Protein AF-A0A920JX16-F1 (afdb_monomer)

Foldseek 3Di:
DDDDDDDPDPDDDPPPVPDPPDDDPQPDPPRPVVVVVVVCCVVPVDDDDDDFDADPVRDGDPPDDDDDDDPDDPAPDDDDDDPCQQDPPVDDPVSNVVSVVVCCVRPPD

Mean predicted aligned error: 14.88 Å

Radius of gyration: 23.32 Å; Cα contacts (8 Å, |Δi|>4): 27; chains: 1; bounding box: 54×37×52 Å

Solvent-accessible surface area (backbone atoms only — not comparable to full-atom values): 7775 Å² total; per-residue (Å²): 139,84,87,85,82,82,78,84,75,84,73,75,83,73,80,68,79,73,71,78,79,85,78,58,95,72,69,54,92,82,26,66,69,55,60,55,50,50,54,48,38,65,72,72,73,53,80,91,82,88,86,84,64,64,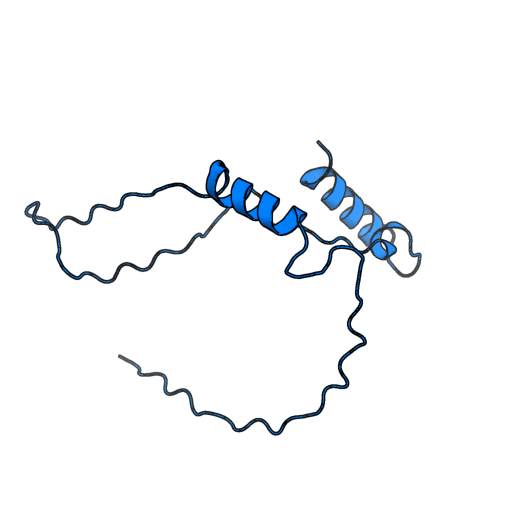45,101,78,75,44,72,68,76,92,68,90,80,88,87,81,87,88,78,75,95,67,82,76,85,82,84,80,61,68,58,53,65,71,43,79,91,50,55,71,66,56,20,49,52,52,49,51,51,48,42,75,75,74,57,130

Structure (mmCIF, N/CA/C/O backbone):
data_AF-A0A920JX16-F1
#
_entry.id   AF-A0A920JX16-F1
#
loop_
_atom_site.group_PDB
_atom_site.id
_atom_site.type_symbol
_atom_site.label_atom_id
_atom_site.label_alt_id
_atom_site.label_comp_id
_atom_site.label_asym_id
_atom_site.label_entity_id
_atom_site.label_seq_id
_atom_site.pdbx_PDB_ins_code
_atom_site.Cartn_x
_atom_site.Cartn_y
_atom_site.Cartn_z
_atom_site.occupancy
_atom_site.B_iso_or_equiv
_atom_site.auth_seq_id
_atom_site.auth_comp_id
_atom_site.auth_asym_id
_atom_site.auth_atom_id
_atom_site.pdbx_PDB_model_num
ATOM 1 N N . MET A 1 1 ? -8.052 -16.974 30.300 1.00 35.44 1 MET A N 1
ATOM 2 C CA . MET A 1 1 ? -7.100 -15.878 30.036 1.00 35.44 1 MET A CA 1
ATOM 3 C C . MET A 1 1 ? -5.737 -16.541 29.942 1.00 35.44 1 MET A C 1
ATOM 5 O O . MET A 1 1 ? -5.360 -17.194 30.902 1.00 35.44 1 MET A O 1
ATOM 9 N N . ILE A 1 2 ? -5.120 -16.555 28.759 1.00 30.33 2 ILE A N 1
ATOM 10 C CA . ILE A 1 2 ? -3.818 -17.196 28.518 1.00 30.33 2 ILE A CA 1
ATOM 11 C C . ILE A 1 2 ? -2.875 -16.074 28.110 1.00 30.33 2 ILE A C 1
ATOM 13 O O . ILE A 1 2 ? -3.093 -15.450 27.072 1.00 30.33 2 ILE A O 1
ATOM 17 N N . ASP A 1 3 ? -1.872 -15.819 28.939 1.00 30.75 3 ASP A N 1
ATOM 18 C CA . ASP A 1 3 ? -0.774 -14.922 28.609 1.00 30.75 3 ASP A CA 1
ATOM 19 C C . ASP A 1 3 ? 0.234 -15.686 27.746 1.00 30.75 3 ASP A C 1
ATOM 21 O O . ASP A 1 3 ? 0.750 -16.732 28.143 1.00 30.75 3 ASP A O 1
ATOM 25 N N . VAL A 1 4 ? 0.488 -15.185 26.536 1.00 36.88 4 VAL A N 1
ATOM 26 C CA . VAL A 1 4 ? 1.535 -15.709 25.652 1.00 36.88 4 VAL A CA 1
ATOM 27 C C . VAL A 1 4 ? 2.813 -14.927 25.935 1.00 36.88 4 VAL A C 1
ATOM 29 O O . VAL A 1 4 ? 2.928 -13.755 25.582 1.00 36.88 4 VAL A O 1
ATOM 32 N N . ILE A 1 5 ? 3.765 -15.584 26.595 1.00 44.47 5 ILE A N 1
ATOM 33 C CA . ILE A 1 5 ? 5.117 -15.074 26.826 1.00 44.47 5 ILE A CA 1
ATOM 34 C C . ILE A 1 5 ? 5.935 -15.331 25.555 1.00 44.47 5 ILE A C 1
ATOM 36 O O . ILE A 1 5 ? 6.093 -16.478 25.142 1.00 44.47 5 ILE A O 1
ATOM 40 N N . PHE A 1 6 ? 6.461 -14.276 24.930 1.00 39.09 6 PHE A N 1
ATOM 41 C CA . PHE A 1 6 ? 7.453 -14.409 23.863 1.00 39.09 6 PHE A CA 1
ATOM 42 C C . PHE A 1 6 ? 8.850 -14.412 24.488 1.00 39.09 6 PHE A C 1
ATOM 44 O O . PHE A 1 6 ? 9.361 -13.367 24.888 1.00 39.09 6 PHE A O 1
ATOM 51 N N . GLU A 1 7 ? 9.468 -15.587 24.592 1.00 42.44 7 GLU A N 1
ATOM 52 C CA . GLU A 1 7 ? 10.896 -15.686 24.893 1.00 42.44 7 GLU A CA 1
ATOM 53 C C . GLU A 1 7 ? 11.710 -15.159 23.701 1.00 42.44 7 GLU A C 1
ATOM 55 O O . GLU A 1 7 ? 11.549 -15.602 22.562 1.00 42.44 7 GLU A O 1
ATOM 60 N N . ASN A 1 8 ? 12.598 -14.197 23.966 1.00 48.50 8 ASN A N 1
ATOM 61 C CA . ASN A 1 8 ? 13.570 -13.706 22.993 1.00 48.50 8 ASN A CA 1
ATOM 62 C C . ASN A 1 8 ? 14.622 -14.791 22.726 1.00 48.50 8 ASN A C 1
ATOM 64 O O . ASN A 1 8 ? 15.643 -14.865 23.409 1.00 48.50 8 ASN A O 1
ATOM 68 N N . LEU A 1 9 ? 14.387 -15.611 21.704 1.00 40.72 9 LEU A N 1
ATOM 69 C CA . LEU A 1 9 ? 15.414 -16.469 21.122 1.00 40.72 9 LEU A CA 1
ATOM 70 C C . LEU A 1 9 ? 16.525 -15.592 20.529 1.00 40.72 9 LEU A C 1
ATOM 72 O O . LEU A 1 9 ? 16.319 -14.864 19.556 1.00 40.72 9 LEU A O 1
ATOM 76 N N . THR A 1 10 ? 17.720 -15.668 21.109 1.00 47.03 10 THR A N 1
ATOM 77 C CA . THR A 1 10 ? 18.950 -15.102 20.551 1.00 47.03 10 THR A CA 1
ATOM 78 C C . THR A 1 10 ? 19.329 -15.867 19.286 1.00 47.03 10 THR A C 1
ATOM 80 O O . THR A 1 10 ? 20.049 -16.862 19.314 1.00 47.03 10 THR A O 1
ATOM 83 N N . VAL A 1 11 ? 18.827 -15.405 18.142 1.00 53.38 11 VAL A N 1
ATOM 84 C CA . VAL A 1 11 ? 19.233 -15.929 16.837 1.00 53.38 11 VAL A CA 1
ATOM 85 C C . VAL A 1 11 ? 20.635 -15.399 16.536 1.00 53.38 11 VAL A C 1
ATOM 87 O O . VAL A 1 11 ? 20.819 -14.209 16.283 1.00 53.38 11 VAL A O 1
ATOM 90 N N . ALA A 1 12 ? 21.638 -16.278 16.589 1.00 48.75 12 ALA A N 1
ATOM 91 C CA . ALA A 1 12 ? 22.980 -15.972 16.102 1.00 48.75 12 ALA A CA 1
ATOM 92 C C . ALA A 1 12 ? 22.887 -15.455 14.651 1.00 48.75 12 ALA A C 1
ATOM 94 O O . ALA A 1 12 ? 22.152 -16.053 13.855 1.00 48.75 12 ALA A O 1
ATOM 95 N N . PRO A 1 13 ? 23.592 -14.368 14.278 1.00 50.44 13 PRO A N 1
ATOM 96 C CA . PRO A 1 13 ? 23.507 -13.818 12.936 1.00 50.44 13 PRO A CA 1
ATOM 97 C C . PRO A 1 13 ? 24.152 -14.809 11.970 1.00 50.44 13 PRO A C 1
ATOM 99 O O . PRO A 1 13 ? 25.358 -14.802 11.736 1.00 50.44 13 PRO A O 1
ATOM 102 N N . THR A 1 14 ? 23.335 -15.686 11.394 1.00 47.84 14 THR A N 1
ATOM 103 C CA . THR A 1 14 ? 23.702 -16.342 10.147 1.00 47.84 14 THR A CA 1
ATOM 104 C C . THR A 1 14 ? 23.849 -15.212 9.145 1.00 47.84 14 THR A C 1
ATOM 106 O O . THR A 1 14 ? 22.864 -14.548 8.819 1.00 47.84 14 THR A O 1
ATOM 109 N N . ILE A 1 15 ? 25.081 -14.942 8.708 1.00 52.34 15 ILE A N 1
ATOM 110 C CA . ILE A 1 15 ? 25.339 -14.029 7.598 1.00 52.34 15 ILE A CA 1
ATOM 111 C C . ILE A 1 15 ? 24.713 -14.681 6.369 1.00 52.34 15 ILE A C 1
ATOM 113 O O . ILE A 1 15 ? 25.332 -15.472 5.661 1.00 52.34 15 ILE A O 1
ATOM 117 N N . ILE A 1 16 ? 23.435 -14.384 6.147 1.00 51.84 16 ILE A N 1
ATOM 118 C CA . ILE A 1 16 ? 22.795 -14.563 4.857 1.00 51.84 16 ILE A CA 1
ATOM 119 C C . ILE A 1 16 ? 23.600 -13.648 3.946 1.00 51.84 16 ILE A C 1
ATOM 121 O O . ILE A 1 16 ? 23.522 -12.428 4.085 1.00 51.84 16 ILE A O 1
ATOM 125 N N . SER A 1 17 ? 24.439 -14.231 3.084 1.00 49.97 17 SER A N 1
ATOM 126 C CA . SER A 1 17 ? 25.071 -13.510 1.982 1.00 49.97 17 SER A CA 1
ATOM 127 C C . SER A 1 17 ? 23.961 -12.727 1.294 1.0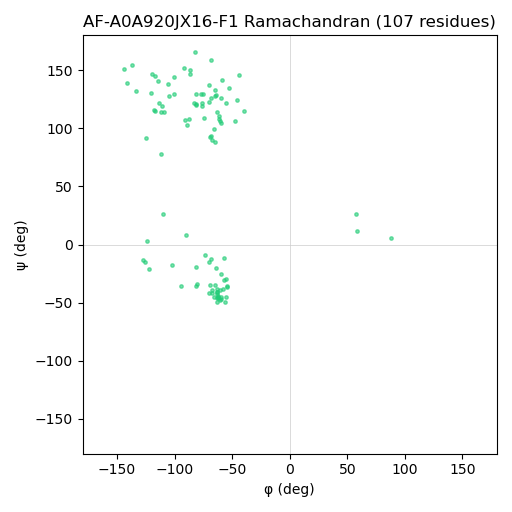0 49.97 17 SER A C 1
ATOM 129 O O . SER A 1 17 ? 23.051 -13.315 0.705 1.00 49.97 17 SER A O 1
ATOM 131 N N . ALA A 1 18 ? 23.956 -11.412 1.518 1.00 53.34 18 ALA A N 1
ATOM 132 C CA . ALA A 1 18 ? 22.914 -10.538 1.033 1.00 53.34 18 ALA A CA 1
ATOM 133 C C . ALA A 1 18 ? 22.950 -10.649 -0.484 1.00 53.34 18 ALA A C 1
ATOM 135 O O . ALA A 1 18 ? 23.907 -10.206 -1.119 1.00 53.34 18 ALA A O 1
ATOM 136 N N . ALA A 1 19 ? 21.939 -11.312 -1.047 1.00 55.25 19 ALA A N 1
ATOM 137 C CA . ALA A 1 19 ? 21.721 -11.325 -2.478 1.00 55.25 19 ALA A CA 1
ATOM 138 C C . ALA A 1 19 ? 21.863 -9.882 -2.972 1.00 55.25 19 ALA A C 1
ATOM 140 O O . ALA A 1 19 ? 21.216 -8.984 -2.430 1.00 55.25 19 ALA A O 1
ATOM 141 N N . GLU A 1 20 ? 22.758 -9.684 -3.936 1.00 54.75 20 GLU A N 1
ATOM 142 C CA . GLU A 1 20 ? 23.111 -8.394 -4.518 1.00 54.75 20 GLU A CA 1
ATOM 143 C C . GLU A 1 20 ? 21.848 -7.532 -4.683 1.00 54.75 20 GLU A C 1
ATOM 145 O O . GLU A 1 20 ? 20.897 -7.919 -5.377 1.00 54.75 20 GLU A O 1
ATOM 150 N N . THR A 1 21 ? 21.775 -6.410 -3.959 1.00 63.22 21 THR A N 1
ATOM 151 C CA . THR A 1 21 ? 20.588 -5.556 -3.946 1.00 63.22 21 THR A CA 1
ATOM 152 C C . THR A 1 21 ? 20.417 -4.961 -5.334 1.00 63.22 21 THR A C 1
ATOM 154 O O . THR A 1 21 ? 21.087 -4.006 -5.720 1.00 63.22 21 THR A O 1
ATOM 157 N N . LYS A 1 22 ? 19.516 -5.552 -6.125 1.00 72.00 22 LYS A N 1
ATOM 158 C CA . LYS A 1 22 ? 19.196 -5.053 -7.464 1.00 72.00 22 LYS A CA 1
ATOM 159 C C . LYS A 1 22 ? 18.680 -3.623 -7.346 1.00 72.00 22 LYS A C 1
ATOM 161 O O . LYS A 1 22 ? 17.544 -3.403 -6.931 1.00 72.00 22 LYS A O 1
ATOM 166 N N . SER A 1 23 ? 19.526 -2.666 -7.707 1.00 80.69 23 SER A N 1
ATOM 167 C CA . SER A 1 23 ? 19.175 -1.255 -7.774 1.00 80.69 23 SER A CA 1
ATOM 168 C C . SER A 1 23 ? 18.575 -0.940 -9.144 1.00 80.69 23 SER A C 1
ATOM 170 O O . SER A 1 23 ? 18.914 -1.550 -10.158 1.00 80.69 23 SER A O 1
ATOM 172 N N . TYR A 1 24 ? 17.637 0.001 -9.181 1.00 81.94 24 TYR A N 1
ATOM 173 C CA . TYR A 1 24 ? 17.081 0.516 -10.428 1.00 81.94 24 TYR A CA 1
ATOM 174 C C . TYR A 1 24 ? 16.945 2.035 -10.351 1.00 81.94 24 TYR A C 1
ATOM 176 O O . TYR A 1 24 ? 16.831 2.627 -9.272 1.00 81.94 24 TYR A O 1
ATOM 184 N N . ARG A 1 25 ? 16.966 2.691 -11.514 1.00 83.62 25 ARG A N 1
ATOM 185 C CA . ARG A 1 25 ? 16.837 4.148 -11.601 1.00 83.62 25 ARG A CA 1
ATOM 186 C C . ARG A 1 25 ? 15.505 4.591 -10.991 1.00 83.62 25 ARG A C 1
ATOM 188 O O . ARG A 1 25 ? 14.449 4.125 -11.400 1.00 83.62 25 ARG A O 1
ATOM 195 N N . GLY A 1 26 ? 15.565 5.517 -10.035 1.00 84.06 26 GLY A N 1
ATOM 196 C CA . GLY A 1 26 ? 14.381 6.009 -9.324 1.00 84.06 26 GLY A CA 1
ATOM 197 C C . GLY A 1 26 ? 13.990 5.196 -8.085 1.00 84.06 26 GLY A C 1
ATOM 198 O O . GLY A 1 26 ? 12.975 5.510 -7.477 1.00 84.06 26 GLY A O 1
ATOM 199 N N . MET A 1 27 ? 14.786 4.204 -7.666 1.00 86.00 27 MET A N 1
ATOM 200 C CA . MET A 1 27 ? 14.582 3.466 -6.407 1.00 86.00 27 MET A CA 1
ATOM 201 C C . MET A 1 27 ? 14.941 4.276 -5.145 1.00 86.00 27 MET A C 1
ATOM 203 O O . MET A 1 27 ? 14.658 3.820 -4.042 1.00 86.00 27 MET A O 1
ATOM 207 N N . SER A 1 28 ? 15.558 5.455 -5.282 1.00 89.94 28 SER A N 1
ATOM 208 C CA . SER A 1 28 ? 15.957 6.291 -4.139 1.00 89.94 28 SER A CA 1
ATOM 209 C C . SER A 1 28 ? 14.769 6.682 -3.259 1.00 89.94 28 SER A C 1
ATOM 211 O O . SER A 1 28 ? 13.714 7.054 -3.774 1.00 89.94 28 SER A O 1
ATOM 213 N N . ASP A 1 29 ? 14.968 6.697 -1.940 1.00 86.50 29 ASP A N 1
ATOM 214 C CA . ASP A 1 29 ? 14.017 7.213 -0.937 1.00 86.50 29 ASP A CA 1
ATOM 215 C C . ASP A 1 29 ? 13.609 8.658 -1.200 1.00 86.50 29 ASP A C 1
ATOM 217 O O . ASP A 1 29 ? 12.455 9.022 -0.994 1.00 86.50 29 ASP A O 1
ATOM 221 N N . SER A 1 30 ? 14.503 9.427 -1.814 1.00 90.50 30 SER A N 1
ATOM 222 C CA . SER A 1 30 ? 14.264 10.799 -2.254 1.00 90.50 30 SER A CA 1
ATOM 223 C C . SER A 1 30 ? 13.722 10.937 -3.685 1.00 90.50 30 SER A C 1
ATOM 225 O O . SER A 1 30 ? 13.668 12.047 -4.212 1.00 90.50 30 SER A O 1
ATOM 227 N N . ALA A 1 31 ? 13.344 9.849 -4.367 1.00 92.44 31 ALA A N 1
ATOM 228 C CA . ALA A 1 31 ? 12.850 9.935 -5.741 1.00 92.44 31 ALA A CA 1
ATOM 229 C C . ALA A 1 31 ? 11.533 10.731 -5.818 1.00 92.44 31 ALA A C 1
ATOM 231 O O . ALA A 1 31 ? 10.568 10.411 -5.127 1.00 92.44 31 ALA A O 1
ATOM 232 N N . GLY A 1 32 ? 11.464 11.728 -6.711 1.00 92.88 32 GLY A N 1
ATOM 233 C CA . GLY A 1 32 ? 10.331 12.666 -6.788 1.00 92.88 32 GLY A CA 1
ATOM 234 C C . GLY A 1 32 ? 8.958 12.001 -6.945 1.00 92.88 32 GLY A C 1
ATOM 235 O O . GLY A 1 32 ? 7.998 12.400 -6.289 1.00 92.88 32 GLY A O 1
ATOM 236 N N . TRP A 1 33 ? 8.876 10.900 -7.703 1.00 90.62 33 TRP A N 1
ATOM 237 C CA . TRP A 1 33 ? 7.625 10.155 -7.876 1.00 90.62 33 TRP A CA 1
ATOM 238 C C . TRP A 1 33 ? 7.047 9.621 -6.555 1.00 90.62 33 TRP A C 1
ATOM 240 O O . TRP A 1 33 ? 5.836 9.414 -6.479 1.00 90.62 33 TRP A O 1
ATOM 250 N N . ARG A 1 34 ? 7.875 9.402 -5.518 1.00 91.00 34 ARG A N 1
ATOM 251 C CA . ARG A 1 34 ? 7.421 8.963 -4.188 1.00 91.00 34 ARG A CA 1
ATOM 252 C C . ARG A 1 34 ? 6.670 10.068 -3.467 1.00 91.00 34 ARG A C 1
ATOM 254 O O . ARG A 1 34 ? 5.613 9.798 -2.905 1.00 91.00 34 ARG A O 1
ATOM 261 N N . ALA A 1 35 ? 7.163 11.303 -3.547 1.00 91.69 35 ALA A N 1
ATOM 262 C CA . ALA A 1 35 ? 6.468 12.464 -3.002 1.00 91.69 35 ALA A CA 1
ATOM 263 C C . ALA A 1 35 ? 5.116 12.673 -3.704 1.00 91.69 35 ALA A C 1
ATOM 265 O O . ALA A 1 35 ? 4.093 12.857 -3.045 1.00 91.69 35 ALA A O 1
ATOM 266 N N . ASP A 1 36 ? 5.082 12.559 -5.034 1.00 92.38 36 ASP A N 1
ATOM 267 C CA . ASP A 1 36 ? 3.838 12.691 -5.799 1.00 92.38 36 ASP A CA 1
ATOM 268 C C . ASP A 1 36 ? 2.860 11.542 -5.523 1.00 92.38 36 ASP A C 1
ATOM 270 O O . ASP A 1 36 ? 1.653 11.754 -5.404 1.00 92.38 36 ASP A O 1
ATOM 274 N N . ALA A 1 37 ? 3.364 10.311 -5.393 1.00 88.44 37 ALA A N 1
ATOM 275 C CA . ALA A 1 37 ? 2.553 9.159 -5.013 1.00 88.44 37 ALA A CA 1
ATOM 276 C C . ALA A 1 37 ? 1.964 9.321 -3.609 1.00 88.44 37 ALA A C 1
ATOM 278 O O . ALA A 1 37 ? 0.789 9.015 -3.416 1.00 88.44 37 ALA A O 1
ATOM 279 N N . HIS A 1 38 ? 2.745 9.841 -2.659 1.00 89.50 38 HIS A N 1
ATOM 280 C CA . HIS A 1 38 ? 2.278 10.121 -1.307 1.00 89.50 38 HIS A CA 1
ATOM 281 C C . HIS A 1 38 ? 1.134 11.143 -1.310 1.00 89.50 38 HIS A C 1
ATOM 283 O O . HIS A 1 38 ? 0.076 10.867 -0.753 1.00 89.50 38 HIS A O 1
ATOM 289 N N . LYS A 1 39 ? 1.278 12.257 -2.043 1.00 93.25 39 LYS A N 1
ATOM 290 C CA . LYS A 1 39 ? 0.199 13.249 -2.205 1.00 93.25 39 LYS A CA 1
ATOM 291 C C . LYS A 1 39 ? -1.090 12.625 -2.752 1.00 93.25 39 LYS A C 1
ATOM 293 O O . LYS A 1 39 ? -2.161 12.869 -2.208 1.00 93.25 39 LYS A O 1
ATOM 298 N N . ARG A 1 40 ? -0.996 11.770 -3.778 1.00 90.56 40 ARG A N 1
ATOM 299 C CA . ARG A 1 40 ? -2.166 11.063 -4.335 1.00 90.56 40 ARG A CA 1
ATOM 300 C C . ARG A 1 40 ? -2.802 10.085 -3.346 1.00 90.56 40 ARG A C 1
ATOM 302 O O . ARG A 1 40 ? -4.015 9.906 -3.382 1.00 90.56 40 ARG A O 1
ATOM 309 N N . ILE A 1 41 ? -2.009 9.428 -2.494 1.00 86.44 41 ILE A N 1
ATOM 310 C CA . ILE A 1 41 ? -2.538 8.535 -1.452 1.00 86.44 41 ILE A CA 1
ATOM 311 C C . ILE A 1 41 ? -3.392 9.330 -0.469 1.00 86.44 41 ILE A C 1
ATOM 313 O O . ILE A 1 41 ? -4.529 8.938 -0.224 1.00 86.44 41 ILE A O 1
ATOM 317 N N . GLU A 1 42 ? -2.873 10.451 0.031 1.00 89.31 42 GLU A N 1
ATOM 318 C CA . GLU A 1 42 ? -3.616 11.317 0.952 1.00 89.31 42 GLU A CA 1
ATOM 319 C C . GLU A 1 42 ? -4.897 11.866 0.311 1.00 89.31 42 GLU A C 1
ATOM 321 O O . GLU A 1 42 ? -5.932 11.915 0.960 1.00 89.31 42 GLU A O 1
ATOM 326 N N . GLN A 1 43 ? -4.853 12.230 -0.972 1.00 88.50 43 GLN A N 1
ATOM 327 C CA . GLN A 1 43 ? -5.991 12.854 -1.656 1.00 88.50 43 GLN A CA 1
ATOM 328 C C . GLN A 1 43 ? -7.073 11.876 -2.127 1.00 88.50 43 GLN A C 1
ATOM 330 O O . GLN A 1 43 ? -8.239 12.251 -2.195 1.00 88.50 43 GLN A O 1
ATOM 335 N N . HIS A 1 44 ? -6.700 10.661 -2.535 1.00 84.31 44 HIS A N 1
ATOM 336 C CA . HIS A 1 44 ? -7.616 9.764 -3.255 1.00 84.31 44 HIS A CA 1
ATOM 337 C C . HIS A 1 44 ? -7.765 8.380 -2.628 1.00 84.31 44 HIS A C 1
ATOM 339 O O . HIS A 1 44 ? -8.637 7.619 -3.039 1.00 84.31 44 HIS A O 1
ATOM 345 N N . ARG A 1 45 ? -6.876 7.993 -1.707 1.00 78.50 45 ARG A N 1
ATOM 346 C CA . ARG A 1 45 ? -6.804 6.617 -1.174 1.00 78.50 45 ARG A CA 1
ATOM 347 C C . ARG A 1 45 ? -6.932 6.550 0.340 1.00 78.50 45 ARG A C 1
ATOM 349 O O . ARG A 1 45 ? -6.823 5.463 0.907 1.00 78.50 45 ARG A O 1
ATOM 356 N N . LYS A 1 46 ? -7.146 7.697 0.969 1.00 83.38 46 LYS A N 1
ATOM 357 C CA . LYS A 1 46 ? -7.526 7.836 2.362 1.00 83.38 46 LYS A CA 1
ATOM 358 C C . LYS A 1 46 ? -8.897 8.475 2.408 1.00 83.38 46 LYS A C 1
ATOM 360 O O . LYS A 1 46 ? -9.227 9.296 1.558 1.00 83.38 46 LYS A O 1
ATOM 365 N N . ASP A 1 47 ? -9.666 8.054 3.392 1.00 81.38 47 ASP A N 1
ATOM 366 C CA . ASP A 1 47 ? -10.948 8.651 3.702 1.00 81.38 47 ASP A CA 1
ATOM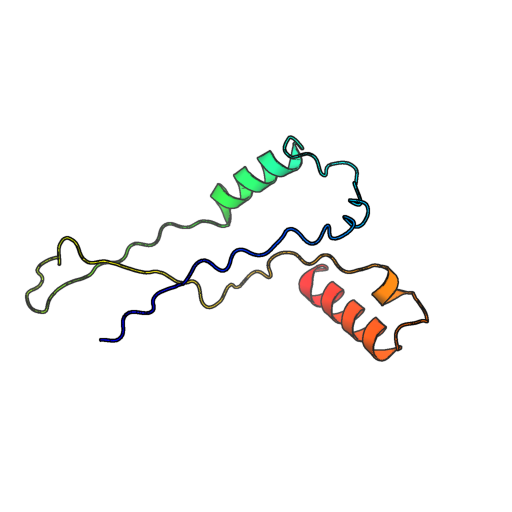 367 C C . ASP A 1 47 ? -11.131 8.629 5.218 1.00 81.38 47 ASP A C 1
ATOM 369 O O . ASP A 1 47 ? -10.588 7.756 5.910 1.00 81.38 47 ASP A O 1
ATOM 373 N N . ASP A 1 48 ? -11.881 9.599 5.721 1.00 82.50 48 ASP A N 1
ATOM 374 C CA . ASP A 1 48 ? -12.195 9.710 7.134 1.00 82.50 48 ASP A CA 1
ATOM 375 C C . ASP A 1 48 ? -13.376 8.794 7.452 1.00 82.50 48 ASP A C 1
ATOM 377 O O . ASP A 1 48 ? -14.478 8.958 6.928 1.00 82.50 48 ASP A O 1
ATOM 381 N N . PHE A 1 49 ? -13.197 7.855 8.379 1.00 73.12 49 PHE A N 1
ATOM 382 C CA . PHE A 1 49 ? -14.314 7.087 8.922 1.00 73.12 49 PHE A CA 1
ATOM 383 C C . PHE A 1 49 ? -14.637 7.556 10.343 1.00 73.12 49 PHE A C 1
ATOM 385 O O . PHE A 1 49 ? -13.760 7.799 11.173 1.00 73.12 49 PHE A O 1
ATOM 392 N N . LYS A 1 50 ? -15.932 7.676 10.641 1.00 80.31 50 LYS A N 1
ATOM 393 C CA . LYS A 1 50 ? -16.434 8.045 11.970 1.00 80.31 50 LYS A CA 1
ATOM 394 C C . LYS A 1 50 ? -17.126 6.836 12.585 1.00 80.31 50 LYS A C 1
ATOM 396 O O . LYS A 1 50 ? -18.119 6.358 12.047 1.00 80.31 50 LYS A O 1
ATOM 401 N N . VAL A 1 51 ? -16.622 6.365 13.723 1.00 76.25 51 VAL A N 1
ATOM 402 C CA . VAL A 1 51 ? -17.235 5.279 14.503 1.00 76.25 51 VAL A CA 1
ATOM 403 C C . VAL A 1 51 ? -17.904 5.881 15.734 1.00 76.25 51 VAL A C 1
ATOM 405 O O . VAL A 1 51 ? -17.277 6.638 16.473 1.00 76.25 51 VAL A O 1
ATOM 408 N N . ARG A 1 52 ? -19.181 5.557 15.959 1.00 76.44 52 ARG A N 1
ATOM 409 C CA . ARG A 1 52 ? -19.919 5.944 17.168 1.00 76.44 52 ARG A CA 1
ATOM 410 C C . ARG A 1 52 ? -20.242 4.694 17.974 1.00 76.44 52 ARG A C 1
ATOM 412 O O . ARG A 1 52 ? -20.908 3.799 17.467 1.00 76.44 52 ARG A O 1
ATOM 419 N N . ILE A 1 53 ? -19.787 4.664 19.223 1.00 75.12 53 ILE A N 1
ATOM 420 C CA . ILE A 1 53 ? -20.032 3.563 20.157 1.00 75.12 53 ILE A CA 1
ATOM 421 C C . ILE A 1 53 ? -20.947 4.092 21.259 1.00 75.12 53 ILE A C 1
ATOM 423 O O . ILE A 1 53 ? -20.566 4.996 22.006 1.00 75.12 53 ILE A O 1
ATOM 427 N N . ILE A 1 54 ? -22.168 3.565 21.309 1.00 76.88 54 ILE A N 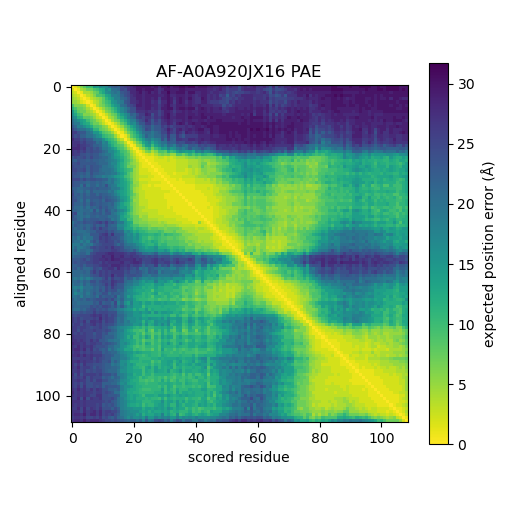1
ATOM 428 C CA . ILE A 1 54 ? -23.198 3.926 22.286 1.00 76.88 54 ILE A CA 1
ATOM 429 C C . ILE A 1 54 ? -23.494 2.729 23.186 1.00 76.88 54 ILE A C 1
ATOM 431 O O . ILE A 1 54 ? -23.528 1.592 22.719 1.00 76.88 54 ILE A O 1
ATOM 435 N N . GLU A 1 55 ? -23.704 2.986 24.472 1.00 67.81 55 GLU A N 1
ATOM 436 C CA . GLU A 1 55 ? -24.285 2.015 25.401 1.00 67.81 55 GLU A CA 1
ATOM 437 C C . GLU A 1 55 ? -25.824 2.021 25.281 1.00 67.81 55 GLU A C 1
ATOM 439 O O . GLU A 1 55 ? -26.397 2.951 24.708 1.00 67.81 55 GLU A O 1
ATOM 444 N N . SER A 1 56 ? -26.519 1.017 25.834 1.00 69.94 56 SER A N 1
ATOM 445 C CA . SER A 1 56 ? -27.990 0.871 25.759 1.00 69.94 56 SER A CA 1
ATOM 446 C C . SER A 1 56 ? -28.794 2.069 26.297 1.00 69.94 56 SER A C 1
ATOM 448 O O . SER A 1 56 ? -29.993 2.154 26.051 1.00 69.94 56 SER A O 1
ATOM 450 N N . ALA A 1 57 ? -28.140 3.004 26.992 1.00 61.16 57 ALA A N 1
ATOM 451 C CA . ALA A 1 57 ? -28.711 4.238 27.530 1.00 61.16 57 ALA A CA 1
ATOM 452 C C . ALA A 1 57 ? -28.224 5.515 26.806 1.00 61.16 57 ALA A C 1
ATOM 454 O O . ALA A 1 57 ? -28.138 6.570 27.432 1.00 61.16 57 ALA A O 1
ATOM 455 N N . GLU A 1 58 ? -27.827 5.418 25.530 1.00 62.84 58 GLU A N 1
ATOM 456 C CA . GLU A 1 58 ? -27.328 6.530 24.688 1.00 62.84 58 GLU A CA 1
ATOM 457 C C . GLU A 1 58 ? -26.083 7.258 25.231 1.00 62.84 58 GLU A C 1
ATOM 459 O O . GLU A 1 58 ? -25.666 8.299 24.718 1.00 62.84 58 GLU A O 1
ATOM 464 N N . LYS A 1 59 ? -25.429 6.700 26.254 1.00 66.56 59 LYS A N 1
ATOM 465 C CA . LYS A 1 59 ? -24.204 7.263 26.820 1.00 66.56 59 LYS A CA 1
ATOM 466 C C . LYS A 1 59 ? -22.996 6.865 25.963 1.00 66.56 59 LYS A C 1
ATOM 468 O O . LYS A 1 59 ? -22.823 5.678 25.674 1.00 66.56 59 LYS A O 1
ATOM 473 N N . PRO A 1 60 ? -22.138 7.823 25.566 1.00 69.69 60 PRO A N 1
ATOM 474 C CA . PRO A 1 60 ? -20.876 7.510 24.907 1.00 69.69 60 PRO A CA 1
ATOM 475 C C . PRO A 1 60 ? -19.947 6.748 25.855 1.00 69.69 60 PRO A C 1
ATOM 477 O O . PRO A 1 60 ? -19.664 7.216 26.963 1.00 69.69 60 PRO A O 1
ATOM 480 N N . VAL A 1 61 ? -19.429 5.605 25.408 1.00 74.94 61 VAL A N 1
ATOM 481 C CA . VAL A 1 61 ? -18.440 4.834 26.172 1.00 74.94 61 VAL A CA 1
ATOM 482 C C . VAL A 1 61 ? -17.079 5.523 26.052 1.00 74.94 61 VAL A C 1
ATOM 484 O O . VAL A 1 61 ? -16.549 5.691 24.953 1.00 74.94 61 VAL A O 1
ATOM 487 N N . LYS A 1 62 ? -16.507 5.954 27.181 1.00 75.25 62 LYS A N 1
ATOM 488 C CA . LYS A 1 62 ? -15.184 6.600 27.228 1.00 75.25 62 LYS A CA 1
ATOM 489 C C . LYS A 1 62 ? -14.070 5.555 27.345 1.00 75.25 62 LYS A C 1
ATOM 491 O O . LYS A 1 62 ? -14.263 4.518 27.967 1.00 75.25 62 LYS A O 1
ATOM 496 N N . ASN A 1 63 ? -12.893 5.871 26.799 1.00 76.69 63 ASN A N 1
ATOM 497 C CA . ASN A 1 63 ? -11.656 5.080 26.913 1.00 76.69 63 ASN A CA 1
ATOM 498 C C . ASN A 1 63 ? -11.750 3.627 26.412 1.00 76.69 63 ASN A C 1
ATOM 500 O O . ASN A 1 63 ? -10.990 2.766 26.854 1.00 76.69 63 ASN A O 1
ATOM 504 N N . LEU A 1 64 ? -12.664 3.343 25.483 1.00 80.88 64 LEU A N 1
ATOM 505 C CA . LEU A 1 64 ? -12.766 2.020 24.884 1.00 80.88 64 LEU A CA 1
ATOM 506 C C . LEU A 1 64 ? -11.653 1.822 23.850 1.00 80.88 64 LEU A C 1
ATOM 508 O O . LEU A 1 64 ? -11.468 2.650 22.957 1.00 80.88 64 LEU A O 1
ATOM 512 N N . LYS A 1 65 ? -10.933 0.704 23.951 1.00 81.44 65 LYS A N 1
ATOM 513 C CA . LYS A 1 65 ? -9.980 0.291 22.921 1.00 81.44 65 LYS A CA 1
ATOM 514 C C . LYS A 1 65 ? -10.755 -0.137 21.675 1.00 81.44 65 LYS A C 1
ATOM 516 O O . LYS A 1 65 ? -11.592 -1.033 21.750 1.00 81.44 65 LYS A O 1
ATOM 521 N N . VAL A 1 66 ? -10.468 0.497 20.544 1.00 81.31 66 VAL A N 1
ATOM 522 C CA . VAL A 1 66 ? -11.060 0.160 19.246 1.00 81.31 66 VAL A CA 1
ATOM 523 C C . VAL A 1 66 ? -9.938 -0.284 18.319 1.00 81.31 66 VAL A C 1
ATOM 525 O O . VAL A 1 66 ? -9.056 0.507 17.996 1.00 81.31 66 VAL A O 1
ATOM 528 N N . ASP A 1 67 ? -9.975 -1.544 17.895 1.00 85.56 67 ASP A N 1
ATOM 529 C CA . ASP A 1 67 ? -9.071 -2.088 16.886 1.00 85.56 67 ASP A CA 1
ATOM 530 C C . ASP A 1 67 ? -9.807 -2.136 15.537 1.00 85.56 67 ASP A C 1
ATOM 532 O O . ASP A 1 67 ? -10.931 -2.632 15.445 1.00 85.56 67 ASP A O 1
ATOM 536 N N . ILE A 1 68 ? -9.191 -1.599 14.481 1.00 78.88 68 ILE A N 1
ATOM 537 C CA . ILE A 1 68 ? -9.792 -1.505 13.143 1.00 78.88 68 ILE A CA 1
ATOM 538 C C . ILE A 1 68 ? -8.907 -2.262 12.163 1.00 78.88 68 ILE A C 1
ATOM 540 O O . ILE A 1 68 ? -7.694 -2.079 12.136 1.00 78.88 68 ILE A O 1
ATOM 544 N N . SER A 1 69 ? -9.515 -3.133 11.358 1.00 82.06 69 SER A N 1
ATOM 545 C CA . SER A 1 69 ? -8.823 -3.951 10.360 1.00 82.06 69 SER A CA 1
ATOM 546 C C . SER A 1 69 ? -9.562 -3.900 9.026 1.00 82.06 69 SER A C 1
ATOM 548 O O . SER A 1 69 ? -10.780 -4.067 8.974 1.00 82.06 69 SER A O 1
ATOM 550 N N . LEU A 1 70 ? -8.827 -3.671 7.936 1.00 75.75 70 LEU A N 1
ATOM 551 C CA . LEU A 1 70 ? -9.374 -3.655 6.581 1.00 75.75 70 LEU A CA 1
ATOM 552 C C . LEU A 1 70 ? -9.368 -5.074 5.999 1.00 75.75 70 LEU A C 1
ATOM 554 O O . LEU A 1 70 ? -8.315 -5.593 5.641 1.00 75.75 70 LEU A O 1
ATOM 558 N N . TYR A 1 71 ? -10.545 -5.690 5.877 1.00 76.19 71 TYR A N 1
ATOM 559 C CA . TYR A 1 71 ? -10.677 -7.070 5.391 1.00 76.19 71 TYR A CA 1
ATOM 560 C C . TYR A 1 71 ? -10.635 -7.191 3.864 1.00 76.19 71 TYR A C 1
ATOM 562 O O . TYR A 1 71 ? -10.110 -8.164 3.328 1.00 76.19 71 TYR A O 1
ATOM 570 N N . ARG A 1 72 ? -11.190 -6.211 3.143 1.00 73.19 72 ARG A N 1
ATOM 571 C CA . ARG A 1 72 ? -11.242 -6.217 1.678 1.00 73.19 72 ARG A CA 1
ATOM 572 C C . ARG A 1 72 ? -11.006 -4.818 1.135 1.00 73.19 72 ARG A C 1
ATOM 574 O O . ARG A 1 72 ? -11.548 -3.847 1.648 1.00 73.19 72 ARG A O 1
ATOM 581 N N . HIS A 1 73 ? -10.230 -4.739 0.064 1.00 73.00 73 HIS A N 1
ATOM 582 C CA . HIS A 1 73 ? -10.000 -3.519 -0.697 1.00 73.00 73 HIS A CA 1
ATOM 583 C C . HIS A 1 73 ? -10.477 -3.717 -2.140 1.00 73.00 73 HIS A C 1
ATOM 585 O O . HIS A 1 73 ? -10.392 -4.81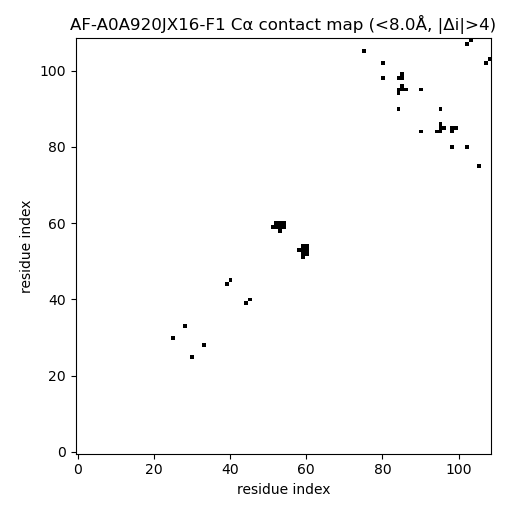9 -2.680 1.00 73.00 73 HIS A O 1
ATOM 591 N N . HIS A 1 74 ? -10.986 -2.655 -2.767 1.00 60.75 74 HIS A N 1
ATOM 592 C CA . HIS A 1 74 ? -11.422 -2.698 -4.169 1.00 60.75 74 HIS A CA 1
ATOM 593 C C . HIS A 1 74 ? -10.249 -2.545 -5.157 1.00 60.75 74 HIS A C 1
ATOM 595 O O . HIS A 1 74 ? -10.353 -2.930 -6.316 1.00 60.75 74 HIS A O 1
ATOM 601 N N . PHE A 1 75 ? -9.112 -2.017 -4.692 1.00 61.19 75 PHE A N 1
ATOM 602 C CA . PHE A 1 75 ? -7.929 -1.761 -5.514 1.00 61.19 75 PHE A CA 1
ATOM 603 C C . PHE A 1 75 ? -6.808 -2.726 -5.172 1.00 61.19 75 PHE A C 1
ATOM 605 O O . PHE A 1 75 ? -6.255 -2.634 -4.079 1.00 61.19 75 PHE A O 1
ATOM 612 N N . GLY A 1 76 ? -6.431 -3.600 -6.107 1.00 62.44 76 GLY A N 1
ATOM 613 C CA . GLY A 1 76 ? -5.236 -4.422 -5.934 1.00 62.44 76 GLY A CA 1
ATOM 614 C C . GLY A 1 76 ? -4.023 -3.529 -5.659 1.00 62.44 76 GLY A C 1
ATOM 615 O O . GLY A 1 76 ? -3.714 -2.623 -6.435 1.00 62.44 76 GLY A O 1
ATOM 616 N N . PHE A 1 77 ? -3.353 -3.736 -4.527 1.00 63.25 77 PHE A N 1
ATOM 617 C CA . PHE A 1 77 ? -2.084 -3.062 -4.267 1.00 63.25 77 PHE A CA 1
ATOM 618 C C . PHE A 1 77 ? -1.017 -3.652 -5.197 1.00 63.25 77 PHE A C 1
ATOM 620 O O . PHE A 1 77 ? -1.020 -4.854 -5.449 1.00 63.25 77 PHE A O 1
ATOM 627 N N . GLY A 1 78 ? -0.182 -2.775 -5.766 1.00 63.47 78 GLY A N 1
ATOM 628 C CA . GLY A 1 78 ? 0.540 -2.992 -7.024 1.00 63.47 78 GLY A CA 1
ATOM 629 C C . GLY A 1 78 ? 1.202 -4.363 -7.203 1.00 63.47 78 GLY A C 1
ATOM 630 O O . GLY A 1 78 ? 1.732 -4.944 -6.262 1.00 63.47 78 GLY A O 1
ATOM 631 N N . ALA A 1 79 ? 1.224 -4.853 -8.444 1.00 67.94 79 ALA A N 1
ATOM 632 C CA . ALA A 1 79 ? 1.987 -6.042 -8.805 1.00 67.94 79 ALA A CA 1
ATOM 633 C C . ALA A 1 79 ? 3.303 -5.650 -9.480 1.00 67.94 79 ALA A C 1
ATOM 635 O O . ALA A 1 79 ? 3.364 -4.707 -10.266 1.00 67.94 79 ALA A O 1
ATOM 636 N N . ALA A 1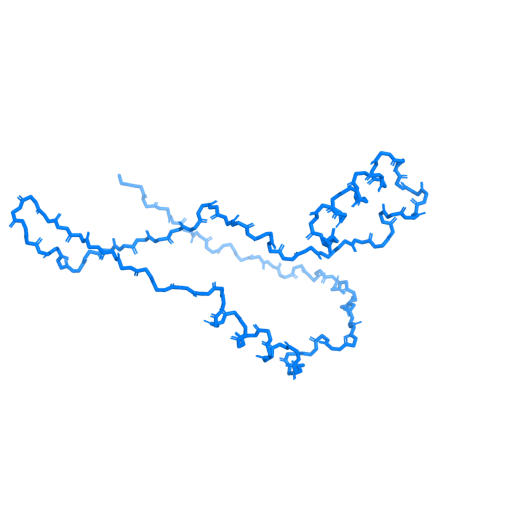 80 ? 4.346 -6.430 -9.212 1.00 73.25 80 ALA A N 1
ATOM 637 C CA . ALA A 1 80 ? 5.613 -6.381 -9.929 1.00 73.25 80 ALA A CA 1
ATOM 638 C C . ALA A 1 80 ? 5.772 -7.685 -10.729 1.00 73.25 80 ALA A C 1
ATOM 640 O O . ALA A 1 80 ? 6.447 -8.616 -10.271 1.00 73.25 80 ALA A O 1
ATOM 641 N N . PRO A 1 81 ? 5.095 -7.824 -11.885 1.00 76.31 81 PRO A N 1
ATOM 642 C CA . PRO A 1 81 ? 5.189 -9.045 -12.663 1.00 76.31 81 PRO A CA 1
ATOM 643 C C . PRO A 1 81 ? 6.619 -9.222 -13.186 1.00 76.31 81 PRO A C 1
ATOM 645 O O . PRO A 1 81 ? 7.237 -8.303 -13.721 1.00 76.31 81 PRO A O 1
ATOM 648 N N . LYS A 1 82 ? 7.168 -10.430 -13.037 1.00 81.56 82 LYS A N 1
ATOM 649 C CA . LYS A 1 82 ? 8.490 -10.761 -13.580 1.00 81.56 82 LYS A CA 1
ATOM 650 C C . LYS A 1 82 ? 8.374 -10.972 -15.085 1.00 81.56 82 LYS A C 1
ATOM 652 O O . LYS A 1 82 ? 7.680 -11.894 -15.500 1.00 81.56 82 LYS A O 1
ATOM 657 N N . LEU A 1 83 ? 9.119 -10.204 -15.883 1.00 79.75 83 LEU A N 1
ATOM 658 C CA . LEU A 1 83 ? 9.089 -10.310 -17.351 1.00 79.75 83 LEU A CA 1
ATOM 659 C C . LEU A 1 83 ? 9.363 -11.733 -17.869 1.00 79.75 83 LEU A C 1
ATOM 661 O O . LEU A 1 83 ? 8.725 -12.190 -18.813 1.00 79.75 83 LEU A O 1
ATOM 665 N N . ALA A 1 84 ? 10.252 -12.472 -17.199 1.00 84.44 84 ALA A N 1
ATOM 666 C CA . ALA A 1 84 ? 10.548 -13.861 -17.548 1.00 84.44 84 ALA A CA 1
ATOM 667 C C . ALA A 1 84 ? 9.297 -14.760 -17.524 1.00 84.44 84 ALA A C 1
ATOM 669 O O . ALA A 1 84 ? 9.196 -15.679 -18.325 1.00 84.44 84 ALA A O 1
ATOM 670 N N . ARG A 1 85 ? 8.298 -14.475 -16.677 1.00 83.88 85 ARG A N 1
ATOM 671 C CA . ARG A 1 85 ? 7.054 -15.258 -16.644 1.00 83.88 85 ARG A CA 1
ATOM 672 C C . ARG A 1 85 ? 6.181 -15.097 -17.886 1.00 83.88 85 ARG A C 1
ATOM 674 O O . ARG A 1 85 ? 5.268 -15.893 -18.035 1.00 83.88 85 ARG A O 1
ATOM 681 N N . PHE A 1 86 ? 6.441 -14.129 -18.764 1.00 82.56 86 PHE A N 1
ATOM 682 C CA . PHE A 1 86 ? 5.692 -13.989 -20.019 1.00 82.56 86 PHE A CA 1
ATOM 683 C C . PHE A 1 86 ? 6.374 -14.685 -21.192 1.00 82.56 86 PHE A C 1
ATOM 685 O O . PHE A 1 86 ? 5.686 -15.242 -22.039 1.00 82.56 86 PHE A O 1
ATOM 692 N N . TYR A 1 87 ? 7.708 -14.668 -21.240 1.00 83.19 87 TYR A N 1
ATOM 693 C CA . TYR A 1 87 ? 8.452 -15.020 -22.457 1.00 83.19 87 TYR A CA 1
ATOM 6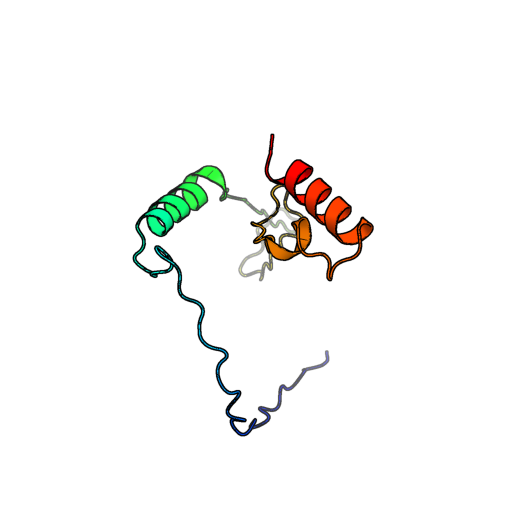94 C C . TYR A 1 87 ? 9.429 -16.179 -22.281 1.00 83.19 87 TYR A C 1
ATOM 696 O O . TYR A 1 87 ? 9.821 -16.806 -23.261 1.00 83.19 87 TYR A O 1
ATOM 704 N N . ASP A 1 88 ? 9.838 -16.475 -21.050 1.00 89.12 88 ASP A N 1
ATOM 705 C CA . ASP A 1 88 ? 10.849 -17.491 -20.810 1.00 89.12 88 ASP A CA 1
ATOM 706 C C . ASP A 1 88 ? 10.254 -18.896 -20.976 1.00 89.12 88 ASP A C 1
ATOM 708 O O . ASP A 1 88 ? 9.209 -19.240 -20.405 1.00 89.12 88 ASP A O 1
ATOM 712 N N . GLN A 1 89 ? 10.929 -19.719 -21.777 1.00 88.94 89 GLN A N 1
ATOM 713 C CA . GLN A 1 89 ? 10.487 -21.078 -22.076 1.00 88.94 89 GLN A CA 1
ATOM 714 C C . GLN A 1 89 ? 10.599 -22.028 -20.880 1.00 88.94 89 GLN A C 1
ATOM 716 O O . GLN A 1 89 ? 9.950 -23.069 -20.880 1.00 88.94 89 GLN A O 1
ATOM 721 N N . ARG A 1 90 ? 11.339 -21.644 -19.830 1.00 90.81 90 ARG A N 1
ATOM 722 C CA . ARG A 1 90 ? 11.425 -22.397 -18.569 1.00 90.81 90 ARG A CA 1
ATOM 723 C C . ARG A 1 90 ? 10.094 -22.471 -17.816 1.00 90.81 90 ARG A C 1
ATOM 725 O O . ARG A 1 90 ? 9.932 -23.335 -16.962 1.00 90.81 90 ARG A O 1
ATOM 732 N N . PHE A 1 91 ? 9.147 -21.574 -18.098 1.00 87.56 91 PHE A N 1
ATOM 733 C CA . PHE A 1 91 ? 7.789 -21.648 -17.553 1.00 87.56 91 PHE A CA 1
ATOM 734 C C . PHE A 1 91 ? 6.869 -22.424 -18.501 1.00 87.56 91 PHE A C 1
ATOM 736 O 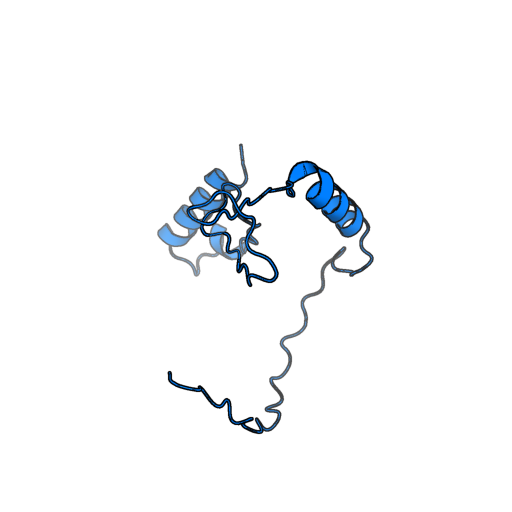O . PHE A 1 91 ? 7.078 -22.425 -19.709 1.00 87.56 91 PHE A O 1
ATOM 743 N N . SER A 1 92 ? 5.828 -23.084 -17.994 1.00 89.06 92 SER A N 1
ATOM 744 C CA . SER A 1 92 ? 4.843 -23.739 -18.867 1.00 89.06 92 SER A CA 1
ATOM 745 C C . SER A 1 92 ? 4.011 -22.704 -19.639 1.00 89.06 92 SER A C 1
ATOM 747 O O . SER A 1 92 ? 3.893 -21.545 -19.230 1.00 89.06 92 SER A O 1
ATOM 749 N N . ALA A 1 93 ? 3.404 -23.116 -20.758 1.00 87.50 93 ALA A N 1
ATOM 750 C CA . ALA A 1 93 ? 2.502 -22.250 -21.524 1.00 87.50 93 ALA A CA 1
ATOM 751 C C . ALA A 1 93 ? 1.326 -21.750 -20.670 1.00 87.50 93 ALA A C 1
ATOM 753 O O . ALA A 1 93 ? 0.973 -20.578 -20.746 1.00 87.50 93 ALA A O 1
ATOM 754 N N . GLU A 1 94 ? 0.793 -22.607 -19.800 1.00 89.94 94 GLU A N 1
ATOM 755 C CA . GLU A 1 94 ? -0.265 -22.264 -18.851 1.00 89.94 94 GLU A CA 1
ATOM 756 C C . GLU A 1 94 ? 0.156 -21.141 -17.891 1.00 89.94 94 GLU A C 1
ATOM 758 O O . GLU A 1 94 ? -0.564 -20.156 -17.743 1.00 89.94 94 GLU A O 1
A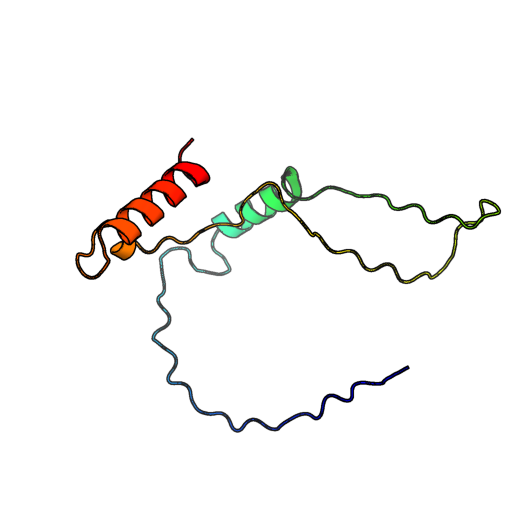TOM 763 N N . ILE A 1 95 ? 1.355 -21.225 -17.299 1.00 85.19 95 ILE A N 1
ATOM 764 C CA . ILE A 1 95 ? 1.874 -20.183 -16.398 1.00 85.19 95 ILE A CA 1
ATOM 765 C C . ILE A 1 95 ? 2.068 -18.860 -17.147 1.00 85.19 95 ILE A C 1
ATOM 767 O O . ILE A 1 95 ? 1.733 -17.797 -16.613 1.00 85.19 95 ILE A O 1
ATOM 771 N N . ARG A 1 96 ? 2.576 -18.907 -18.386 1.00 86.38 96 ARG A N 1
ATOM 772 C CA . ARG A 1 96 ? 2.739 -17.707 -19.222 1.00 86.38 96 ARG A CA 1
ATOM 773 C C . ARG A 1 96 ? 1.395 -17.053 -19.546 1.00 86.38 96 ARG A C 1
ATOM 775 O O . ARG A 1 96 ? 1.249 -15.844 -19.375 1.00 86.38 96 ARG A O 1
ATOM 782 N N . VAL A 1 97 ? 0.402 -17.848 -19.948 1.00 85.56 97 VAL A N 1
ATOM 783 C CA . VAL A 1 97 ? -0.953 -17.374 -20.277 1.00 85.56 97 VAL A CA 1
ATOM 784 C C . VAL A 1 97 ? -1.666 -16.831 -19.040 1.00 85.56 97 VAL A C 1
ATOM 786 O O . VAL A 1 97 ? -2.206 -15.731 -19.091 1.00 85.56 97 VAL A O 1
ATOM 789 N N . SER A 1 98 ? -1.605 -17.532 -17.908 1.00 83.88 98 SER A N 1
ATOM 790 C CA . SER A 1 98 ? -2.193 -17.086 -16.639 1.00 83.88 98 SER A CA 1
ATOM 791 C C . SER A 1 98 ? -1.602 -15.751 -16.172 1.00 83.88 98 SER A C 1
ATOM 793 O O . SER A 1 98 ? -2.334 -14.814 -15.847 1.00 83.88 98 SER A O 1
ATOM 795 N N . THR A 1 99 ? -0.274 -15.604 -16.242 1.00 82.50 99 THR A N 1
ATOM 796 C CA . THR A 1 99 ? 0.399 -14.339 -15.902 1.00 82.50 99 THR A CA 1
ATOM 797 C C . THR A 1 99 ? -0.029 -13.210 -16.850 1.00 82.50 99 THR A C 1
ATOM 799 O O . THR A 1 99 ? -0.238 -12.078 -16.411 1.00 82.50 99 THR A O 1
ATOM 802 N N . MET A 1 100 ? -0.205 -13.505 -18.142 1.00 81.31 100 MET A N 1
ATOM 803 C CA . MET A 1 100 ? -0.672 -12.539 -19.139 1.00 81.31 100 MET A CA 1
ATOM 804 C C . MET A 1 100 ? -2.128 -12.107 -18.912 1.00 81.31 100 MET A C 1
ATOM 806 O O . MET A 1 100 ? -2.418 -10.914 -18.982 1.00 81.31 100 MET A O 1
ATOM 810 N N . ILE A 1 101 ? -3.025 -13.039 -18.570 1.00 83.12 101 ILE A N 1
ATOM 811 C CA . ILE A 1 101 ? -4.424 -12.746 -18.213 1.00 83.12 101 ILE A CA 1
ATOM 812 C C . ILE A 1 101 ? -4.484 -11.860 -16.967 1.00 83.12 101 ILE A C 1
ATOM 814 O O . ILE A 1 101 ? -5.189 -10.853 -16.973 1.00 83.12 101 ILE A O 1
ATOM 818 N N . PHE A 1 102 ? -3.707 -12.186 -15.930 1.00 79.06 102 PHE A N 1
ATOM 819 C CA . PHE A 1 102 ? -3.609 -11.373 -14.719 1.00 79.06 102 PHE A CA 1
ATOM 820 C C . PHE A 1 102 ? -3.181 -9.935 -15.042 1.00 79.06 102 PHE A C 1
ATOM 822 O O . PHE A 1 102 ? -3.843 -8.987 -14.628 1.00 79.06 102 PHE A O 1
ATOM 829 N N . VAL A 1 103 ? -2.112 -9.743 -15.825 1.00 79.06 103 VAL A N 1
ATOM 830 C CA . VAL A 1 103 ? -1.675 -8.381 -16.168 1.00 79.06 103 VAL A CA 1
ATOM 831 C C . VAL A 1 103 ? -2.729 -7.635 -16.975 1.00 79.06 103 VAL A C 1
ATOM 833 O O . VAL A 1 103 ? -3.006 -6.475 -16.684 1.00 79.06 103 VAL A O 1
ATOM 836 N N . ARG A 1 104 ? -3.359 -8.298 -17.945 1.00 78.69 104 ARG A N 1
ATOM 837 C CA . ARG A 1 104 ? -4.398 -7.671 -18.761 1.00 78.69 104 ARG A CA 1
ATOM 838 C C . ARG A 1 104 ? -5.596 -7.230 -17.921 1.00 78.69 104 ARG A C 1
ATOM 840 O O . ARG A 1 104 ? -6.036 -6.104 -18.069 1.00 78.69 104 ARG A O 1
ATOM 847 N N . TYR A 1 105 ? -6.073 -8.076 -17.013 1.00 77.00 105 TYR A N 1
ATOM 848 C CA . TYR A 1 105 ? -7.242 -7.776 -16.184 1.00 77.00 105 TYR A CA 1
ATOM 849 C C . TYR A 1 105 ? -6.987 -6.664 -15.153 1.00 77.00 105 TYR A C 1
ATOM 851 O O . TYR A 1 105 ? -7.883 -5.880 -14.857 1.00 77.00 105 TYR A O 1
ATOM 859 N N . TYR A 1 106 ? -5.774 -6.588 -14.597 1.00 69.44 106 TYR A N 1
ATOM 860 C CA . TYR A 1 106 ? -5.476 -5.678 -13.484 1.00 69.44 106 TYR A CA 1
ATOM 861 C C . TYR A 1 106 ? -4.718 -4.400 -13.872 1.00 69.44 106 TYR A C 1
ATOM 863 O O . TYR A 1 106 ? -4.709 -3.461 -13.077 1.00 69.44 106 TYR A O 1
ATOM 871 N N . PHE A 1 107 ? -4.076 -4.339 -15.045 1.00 67.12 107 PHE A N 1
ATOM 872 C CA . PHE A 1 107 ? -3.183 -3.224 -15.410 1.00 67.12 107 PHE A CA 1
ATOM 873 C C . PHE A 1 107 ? -3.491 -2.561 -16.753 1.00 67.12 107 PHE A C 1
ATOM 875 O O . PHE A 1 107 ? -2.955 -1.486 -17.010 1.00 67.12 107 PHE A O 1
ATOM 882 N N . ILE A 1 108 ? -4.317 -3.171 -17.606 1.00 61.59 108 ILE A N 1
ATOM 883 C CA . ILE A 1 108 ? -4.649 -2.642 -18.932 1.00 61.59 108 ILE A CA 1
ATOM 884 C C . ILE A 1 108 ? -6.175 -2.540 -19.027 1.00 61.59 108 ILE A C 1
ATOM 886 O O . ILE A 1 108 ? -6.836 -3.511 -19.388 1.00 61.59 108 ILE A O 1
ATOM 890 N N . ASN A 1 109 ? -6.713 -1.371 -18.667 1.00 49.25 109 ASN A N 1
ATOM 891 C CA . ASN A 1 109 ? -8.050 -0.936 -19.088 1.00 49.25 109 ASN A CA 1
ATOM 892 C C . ASN A 1 109 ? -7.910 -0.054 -20.324 1.00 49.25 109 ASN A C 1
ATOM 894 O O . ASN A 1 109 ? -7.034 0.842 -20.280 1.00 49.25 109 ASN A O 1
#

Sequence (109 aa):
MIDVIFENLTVAPTIISAAETKSYRGMSDSAGWRADAHKRIEQHRKDDFKVRIIESAEKPVKNLKVDISLYRHHFGFGAAPKLARFYDQRFSAEIRVSTMIFVRYYFIN

Secondary structure (DSSP, 8-state):
------------------------TT-STT-HHHHHHHHHHHHHS--------B-TTSPBPPS----------SS-------THHHH-TTS-HHHHHHHHHHHHHHH--

pLDDT: mean 73.27, std 15.92, range [30.33, 93.25]